Protein AF-A0A844MEK4-F1 (afdb_monomer_lite)

pLDDT: mean 80.92, std 16.39, range [37.62, 93.0]

Secondary structure (DSSP, 8-state):
----HHHHHHHHHHHHHH-SSHHHHHHHHHHHHS--STTTS-SS-HHHHHHHHHHHHHHHT-HHHHHHHHHHHTTT-HHHHHHHHHH-TT--S----------------

Sequence (109 aa):
MNLSGQQWKQLQEALIDAFTNNSSLEQMLLFGLDKNLDAIAEGGSLENIVFSLIKAAVTQGWLVDLIDAARKENFGNEKLEAIAEKLLPNNSPETYKVSSPKIPRLFRT

Radius of gyration: 18.16 Å; chains: 1; bounding box: 28×67×32 Å

Foldseek 3Di:
DDDDPVLLVLQLVLLCVLDVDPVLLQCLCCVQPVDGLCVQDVDDDSSRSSSSVCVCCVVVVNNLSSLVSSCVSRPPSPSSVVSNCVVCVPPDVPPPPPPPPPPPPDDDD

Structure (mmCIF, N/CA/C/O backbone):
data_AF-A0A844MEK4-F1
#
_entry.id   AF-A0A844MEK4-F1
#
loop_
_atom_site.group_PDB
_atom_site.id
_atom_site.type_symbol
_atom_site.label_atom_id
_atom_site.label_alt_id
_atom_site.label_comp_id
_atom_site.label_asym_id
_atom_site.label_entity_id
_atom_site.label_seq_id
_atom_site.pdbx_PDB_ins_code
_atom_site.Cartn_x
_atom_site.Cartn_y
_atom_site.Cartn_z
_atom_site.occupancy
_atom_site.B_iso_or_equiv
_atom_site.auth_seq_id
_atom_site.auth_comp_id
_atom_site.auth_asym_id
_atom_site.auth_atom_id
_atom_site.pdbx_PDB_model_num
ATOM 1 N N . MET A 1 1 ? -12.143 0.366 6.504 1.00 68.44 1 MET A N 1
ATOM 2 C CA . MET A 1 1 ? -11.137 0.611 7.566 1.00 68.44 1 MET A CA 1
ATOM 3 C C . MET A 1 1 ? -10.791 2.084 7.567 1.00 68.44 1 MET A C 1
ATOM 5 O O . MET A 1 1 ? -10.759 2.658 6.489 1.00 68.44 1 MET A O 1
ATOM 9 N N . ASN A 1 2 ? -10.549 2.688 8.731 1.00 77.56 2 ASN A N 1
ATOM 10 C CA . ASN A 1 2 ? -10.076 4.069 8.804 1.00 77.56 2 ASN A CA 1
ATOM 11 C C . ASN A 1 2 ? -8.665 4.080 9.397 1.00 77.56 2 ASN A C 1
ATOM 13 O O . ASN A 1 2 ? -8.428 3.433 10.415 1.00 77.56 2 ASN A O 1
ATOM 17 N N . LEU A 1 3 ? -7.738 4.765 8.733 1.00 84.81 3 LEU A N 1
ATOM 18 C CA . LEU A 1 3 ? -6.334 4.838 9.128 1.00 84.81 3 LEU A CA 1
ATOM 19 C C . LEU A 1 3 ? -6.085 6.145 9.884 1.00 84.81 3 LEU A C 1
ATOM 21 O O . LEU A 1 3 ? -6.454 7.221 9.414 1.00 84.81 3 LEU A O 1
ATOM 25 N N . SER A 1 4 ? -5.408 6.067 11.026 1.00 89.62 4 SER A N 1
ATOM 26 C CA . SER A 1 4 ? -4.854 7.245 11.701 1.00 89.62 4 SER A CA 1
ATOM 27 C C . SER A 1 4 ? -3.762 7.888 10.842 1.00 89.62 4 SER A C 1
ATOM 29 O O . SER A 1 4 ? -3.074 7.189 10.101 1.00 89.62 4 SER A O 1
ATOM 31 N N . GLY A 1 5 ? -3.516 9.193 10.997 1.00 89.56 5 GLY A N 1
ATOM 32 C CA . GLY A 1 5 ? -2.461 9.892 10.242 1.00 89.56 5 GLY A CA 1
ATOM 33 C C . GLY A 1 5 ? -1.070 9.250 10.379 1.00 89.56 5 GLY A C 1
ATOM 34 O O . GLY A 1 5 ? -0.317 9.181 9.412 1.00 89.56 5 GLY A O 1
ATOM 35 N N . GLN A 1 6 ? -0.755 8.690 11.552 1.00 90.06 6 GLN A N 1
ATOM 36 C CA . GLN A 1 6 ? 0.486 7.937 11.769 1.00 90.06 6 GLN A CA 1
ATOM 37 C C . GLN A 1 6 ? 0.519 6.598 11.018 1.00 90.06 6 GLN A C 1
ATOM 39 O O . GLN A 1 6 ? 1.551 6.250 10.454 1.00 90.06 6 GLN A O 1
ATOM 44 N N . GLN A 1 7 ? -0.597 5.862 10.983 1.00 90.06 7 GLN A N 1
ATOM 45 C CA . GLN A 1 7 ? -0.700 4.593 10.249 1.00 90.06 7 GLN A CA 1
ATOM 46 C C . GLN A 1 7 ? -0.603 4.823 8.741 1.00 90.06 7 GLN A C 1
ATOM 48 O O . GLN A 1 7 ? 0.050 4.061 8.040 1.00 90.06 7 GLN A O 1
ATOM 53 N N . TRP A 1 8 ? -1.207 5.912 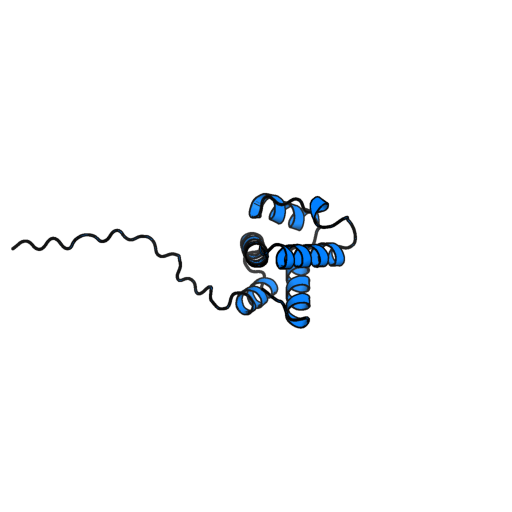8.267 1.00 92.31 8 TRP A N 1
ATOM 54 C CA . TRP A 1 8 ? -1.089 6.387 6.895 1.00 92.31 8 TRP A CA 1
ATOM 55 C C . TRP A 1 8 ? 0.363 6.601 6.486 1.00 92.31 8 TRP A C 1
ATOM 57 O O . TRP A 1 8 ? 0.816 6.033 5.497 1.00 92.31 8 TRP A O 1
ATOM 67 N N . LYS A 1 9 ? 1.099 7.380 7.285 1.00 92.19 9 LYS A N 1
ATOM 68 C CA . LYS A 1 9 ? 2.507 7.666 7.022 1.00 92.19 9 LYS A CA 1
ATOM 69 C C . LYS A 1 9 ? 3.353 6.389 7.034 1.00 92.19 9 LYS A C 1
ATOM 71 O O . LYS A 1 9 ? 4.111 6.157 6.104 1.00 92.19 9 LYS A O 1
ATOM 76 N N . GLN A 1 10 ? 3.164 5.526 8.034 1.00 91.94 10 GLN A N 1
ATOM 77 C CA . GLN A 1 10 ? 3.895 4.258 8.134 1.00 91.94 10 GLN A CA 1
ATOM 78 C C . GLN A 1 10 ? 3.629 3.329 6.946 1.00 91.94 10 GLN A C 1
ATOM 80 O O . GLN A 1 10 ? 4.560 2.708 6.444 1.00 91.94 10 GLN A O 1
ATOM 85 N N . LEU A 1 11 ? 2.379 3.247 6.481 1.00 92.06 11 LEU A N 1
ATOM 86 C CA . LEU A 1 11 ? 2.028 2.438 5.316 1.00 92.06 11 LEU A CA 1
ATOM 87 C C . LEU A 1 11 ? 2.634 3.011 4.032 1.00 92.06 11 LEU A C 1
ATOM 89 O O . LEU A 1 11 ? 3.160 2.258 3.220 1.00 92.06 11 LEU A O 1
ATOM 93 N N . GLN A 1 12 ? 2.595 4.333 3.866 1.00 93.00 12 GLN A N 1
ATOM 94 C CA . GLN A 1 12 ? 3.222 5.007 2.733 1.00 93.00 12 GLN A CA 1
ATOM 95 C C . GLN A 1 12 ? 4.734 4.749 2.702 1.00 93.00 12 GLN A C 1
ATOM 97 O O . GLN A 1 12 ? 5.255 4.327 1.675 1.00 93.00 12 GLN A O 1
ATOM 102 N N . GLU A 1 13 ? 5.426 4.942 3.827 1.00 92.56 13 GLU A N 1
ATOM 103 C CA . GLU A 1 13 ? 6.866 4.688 3.938 1.00 92.56 13 GLU A CA 1
ATOM 104 C C . GLU A 1 13 ? 7.207 3.218 3.664 1.00 92.56 13 GLU A C 1
ATOM 106 O O . GLU A 1 13 ? 8.164 2.941 2.947 1.00 92.56 13 GLU A O 1
ATOM 111 N N . ALA A 1 14 ? 6.413 2.275 4.179 1.00 92.62 14 ALA A N 1
ATOM 112 C CA . ALA A 1 14 ? 6.615 0.850 3.931 1.00 92.62 14 ALA A CA 1
ATOM 113 C C . ALA A 1 14 ? 6.418 0.469 2.455 1.00 92.62 14 ALA A C 1
ATOM 115 O O . ALA A 1 14 ? 7.186 -0.326 1.923 1.00 92.62 14 ALA A O 1
ATOM 116 N N . LEU A 1 15 ? 5.419 1.044 1.776 1.00 91.62 15 LEU A N 1
ATOM 117 C CA . LEU A 1 15 ? 5.188 0.793 0.351 1.00 91.62 15 LEU A CA 1
ATOM 118 C C . LEU A 1 15 ? 6.277 1.413 -0.530 1.00 91.62 15 LEU A C 1
ATOM 120 O O . LEU A 1 15 ? 6.695 0.779 -1.489 1.00 91.62 15 LEU A O 1
ATOM 124 N N . ILE A 1 16 ? 6.768 2.610 -0.205 1.00 91.62 16 ILE A N 1
ATOM 125 C CA . ILE A 1 16 ? 7.891 3.232 -0.930 1.00 91.62 16 ILE A CA 1
ATOM 126 C C . ILE A 1 16 ? 9.174 2.409 -0.758 1.00 91.62 16 ILE A C 1
ATOM 128 O O . ILE A 1 16 ? 9.936 2.235 -1.706 1.00 91.62 16 ILE A O 1
ATOM 132 N N . ASP A 1 17 ? 9.411 1.899 0.451 1.00 90.88 17 ASP A N 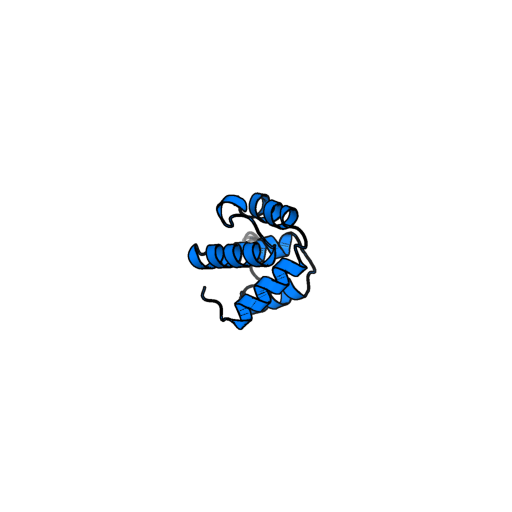1
ATOM 133 C CA . ASP A 1 17 ? 10.572 1.068 0.766 1.00 90.88 17 ASP A CA 1
ATOM 134 C C . ASP A 1 17 ? 10.519 -0.290 0.048 1.00 90.88 17 ASP A C 1
ATOM 136 O O . ASP A 1 17 ? 11.516 -0.723 -0.523 1.00 90.88 17 ASP A O 1
ATOM 140 N N . ALA A 1 18 ? 9.340 -0.918 0.008 1.00 90.81 18 ALA A N 1
ATOM 141 C CA . ALA A 1 18 ? 9.111 -2.175 -0.701 1.00 90.81 18 ALA A CA 1
ATOM 142 C C . ALA A 1 18 ? 9.119 -2.012 -2.233 1.00 90.81 18 ALA A C 1
ATOM 144 O O . ALA A 1 18 ? 9.568 -2.899 -2.952 1.00 90.81 18 ALA A O 1
ATOM 145 N N . PHE A 1 19 ? 8.646 -0.878 -2.751 1.00 89.62 19 PHE A N 1
ATOM 146 C CA . PHE A 1 19 ? 8.531 -0.616 -4.183 1.00 89.62 19 PHE A CA 1
ATOM 147 C C . PHE A 1 19 ? 9.278 0.661 -4.560 1.00 89.62 19 PHE A C 1
ATOM 149 O O . PHE A 1 19 ? 8.687 1.725 -4.715 1.00 89.62 19 PHE A O 1
ATOM 156 N N . THR A 1 20 ? 10.589 0.548 -4.777 1.00 85.81 20 THR A N 1
ATOM 157 C CA . THR A 1 20 ? 11.448 1.697 -5.122 1.00 85.81 20 THR A CA 1
ATOM 158 C C . THR A 1 20 ? 11.134 2.306 -6.498 1.00 85.81 20 THR A C 1
ATOM 160 O O . THR A 1 20 ? 11.566 3.418 -6.793 1.00 85.81 20 THR A O 1
ATOM 163 N N . ASN A 1 21 ? 10.386 1.598 -7.353 1.00 85.00 21 ASN A N 1
ATOM 164 C CA . ASN A 1 21 ? 10.037 2.033 -8.705 1.00 85.00 21 ASN A CA 1
ATOM 165 C C . ASN A 1 21 ? 8.533 1.898 -8.970 1.00 85.00 21 ASN A C 1
ATOM 167 O O . ASN A 1 21 ? 7.912 0.909 -8.575 1.00 85.00 21 ASN A O 1
ATOM 171 N N . ASN A 1 22 ? 7.979 2.841 -9.742 1.00 85.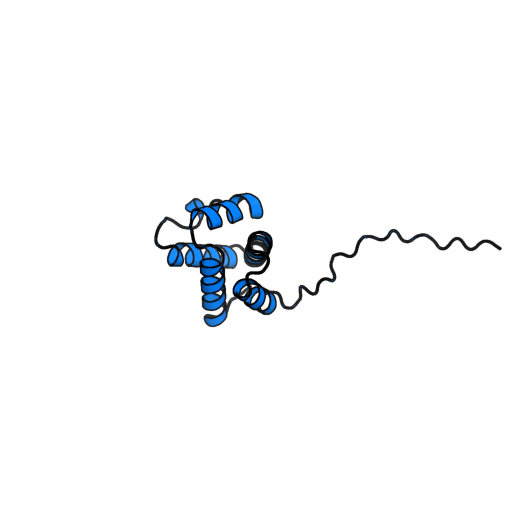62 22 ASN A N 1
ATOM 172 C CA . ASN A 1 22 ? 6.566 2.840 -10.143 1.00 85.62 22 ASN A CA 1
ATOM 173 C C . ASN A 1 22 ? 6.163 1.545 -10.868 1.00 85.62 22 ASN A C 1
ATOM 175 O O . ASN A 1 22 ? 5.092 1.011 -10.605 1.00 85.62 22 ASN A O 1
ATOM 179 N N . SER A 1 23 ? 7.032 1.008 -11.731 1.00 87.88 23 SER A N 1
ATOM 180 C CA . SER A 1 23 ? 6.744 -0.217 -12.489 1.00 87.88 23 SER A CA 1
ATOM 181 C C . SER A 1 23 ? 6.532 -1.435 -11.588 1.00 87.88 23 SER A C 1
ATOM 183 O O . SER A 1 23 ? 5.644 -2.236 -11.847 1.00 87.88 23 SER A O 1
ATOM 185 N N . SER A 1 24 ? 7.298 -1.569 -10.501 1.00 89.06 24 SER A N 1
ATOM 186 C CA . SER A 1 24 ? 7.133 -2.690 -9.566 1.00 89.06 24 SER A CA 1
ATOM 187 C C . SER A 1 24 ? 5.809 -2.596 -8.803 1.00 89.06 24 SER A C 1
ATOM 189 O O . SER A 1 24 ? 5.149 -3.607 -8.581 1.00 89.06 24 SER A O 1
ATOM 191 N N . LEU A 1 25 ? 5.394 -1.377 -8.444 1.00 90.25 25 LEU A N 1
ATOM 192 C CA . LEU A 1 25 ? 4.098 -1.126 -7.813 1.00 90.25 25 LEU A CA 1
ATOM 193 C C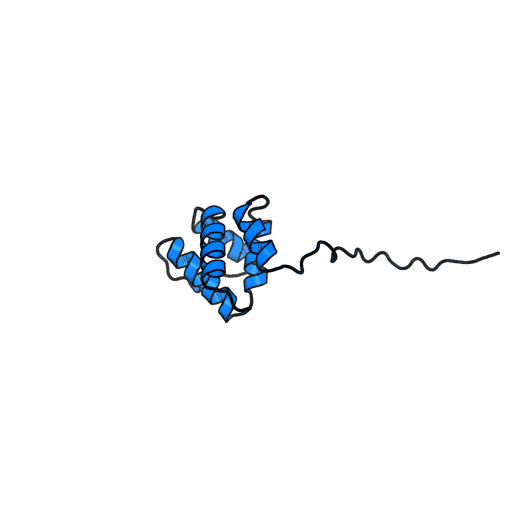 . LEU A 1 25 ? 2.938 -1.424 -8.777 1.00 90.25 25 LEU A C 1
ATOM 195 O O . LEU A 1 25 ? 1.951 -2.043 -8.385 1.00 90.25 25 LEU A O 1
ATOM 199 N N . GLU A 1 26 ? 3.068 -1.008 -10.038 1.00 91.06 26 GLU A N 1
ATOM 200 C CA . GLU A 1 26 ? 2.094 -1.280 -11.097 1.00 91.06 26 GLU A CA 1
ATOM 201 C C . GLU A 1 26 ? 1.932 -2.780 -11.356 1.00 91.06 26 GLU A C 1
ATOM 203 O O . GLU A 1 26 ? 0.805 -3.267 -11.409 1.00 91.06 26 GLU A O 1
ATOM 208 N N . GLN A 1 27 ? 3.037 -3.521 -11.465 1.00 90.38 27 GLN A N 1
ATOM 209 C CA . GLN A 1 27 ? 3.000 -4.970 -11.654 1.00 90.38 27 GLN A CA 1
ATOM 210 C C . GLN A 1 27 ? 2.285 -5.670 -10.494 1.00 90.38 27 GLN A C 1
ATOM 212 O O . GLN A 1 27 ? 1.412 -6.498 -10.743 1.00 90.38 27 GLN A O 1
ATOM 217 N N . MET A 1 28 ? 2.579 -5.293 -9.246 1.00 92.62 28 MET A N 1
ATOM 218 C CA . MET A 1 28 ? 1.898 -5.862 -8.080 1.00 92.62 28 MET A CA 1
ATOM 219 C C . MET A 1 28 ? 0.394 -5.562 -8.088 1.00 92.62 28 MET A C 1
ATOM 221 O O . MET A 1 28 ? -0.416 -6.437 -7.784 1.00 92.62 28 MET A O 1
ATOM 225 N N . LEU A 1 29 ? -0.011 -4.353 -8.482 1.00 91.94 29 LEU A N 1
ATOM 226 C CA . LEU A 1 29 ? -1.427 -3.996 -8.602 1.00 91.94 29 LEU A CA 1
ATOM 227 C C . LEU A 1 29 ? -2.132 -4.770 -9.712 1.00 91.94 29 LEU A C 1
ATOM 229 O O . LEU A 1 29 ? -3.244 -5.259 -9.508 1.00 91.94 29 LEU A O 1
ATOM 233 N N . LEU A 1 30 ? -1.488 -4.898 -10.868 1.00 91.62 3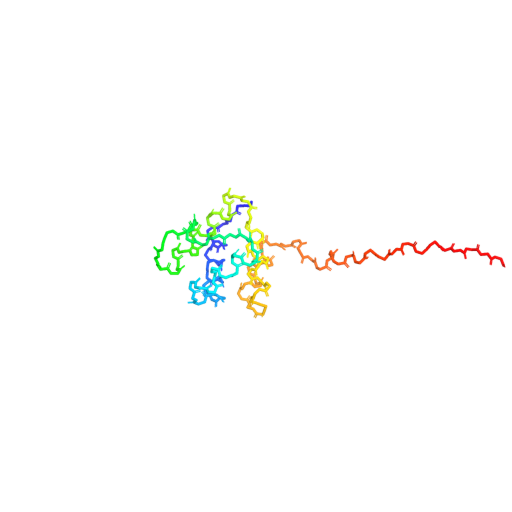0 LEU A N 1
ATOM 234 C CA . LEU A 1 30 ? -2.070 -5.568 -12.019 1.00 91.62 30 LEU A CA 1
ATOM 235 C C . LEU A 1 30 ? -2.163 -7.078 -11.785 1.00 91.62 30 LEU A C 1
ATOM 237 O O . LEU A 1 30 ? -3.224 -7.660 -11.974 1.00 91.62 30 LEU A O 1
ATOM 241 N N . PHE A 1 31 ? -1.084 -7.715 -11.329 1.00 90.25 31 PHE A N 1
ATOM 242 C CA . PHE A 1 31 ? -1.045 -9.165 -11.126 1.00 90.25 31 PHE A CA 1
ATOM 243 C C . PHE A 1 31 ? -1.692 -9.606 -9.814 1.00 90.25 31 PHE A C 1
ATOM 245 O O . PHE A 1 31 ? -2.289 -10.679 -9.755 1.00 90.25 31 PHE A O 1
ATOM 252 N N . GLY A 1 32 ? -1.571 -8.801 -8.758 1.00 87.25 32 GLY A N 1
ATOM 253 C CA . GLY A 1 32 ? -2.088 -9.128 -7.433 1.00 87.25 32 GLY A CA 1
ATOM 254 C C . GLY A 1 32 ? -3.554 -8.755 -7.237 1.00 87.25 32 GLY A C 1
ATOM 255 O O . GLY A 1 32 ? -4.260 -9.461 -6.521 1.00 87.25 32 GLY A O 1
ATOM 256 N N . LEU A 1 33 ? -4.017 -7.663 -7.858 1.00 89.69 33 LEU A N 1
ATOM 257 C CA . LEU A 1 33 ? -5.341 -7.081 -7.598 1.00 89.69 33 LEU A CA 1
ATOM 258 C C . LEU A 1 33 ? -6.190 -6.834 -8.849 1.00 89.69 33 LEU A C 1
ATOM 260 O O . LEU A 1 33 ? -7.323 -6.369 -8.702 1.00 89.69 33 LEU A O 1
ATOM 264 N N . ASP A 1 34 ? -5.669 -7.120 -10.046 1.00 91.69 34 ASP A N 1
ATOM 265 C CA . ASP A 1 34 ? -6.307 -6.786 -11.327 1.00 91.69 34 ASP A CA 1
ATOM 266 C C . ASP A 1 34 ? -6.651 -5.284 -11.415 1.00 91.69 34 ASP A C 1
ATOM 268 O O . ASP A 1 34 ? -7.732 -4.868 -11.834 1.00 91.69 34 ASP A O 1
ATOM 272 N N . LYS A 1 35 ? -5.737 -4.431 -10.927 1.00 90.12 35 LYS A N 1
ATOM 273 C CA . LYS A 1 35 ? -5.896 -2.970 -10.903 1.00 90.12 35 LYS A CA 1
ATOM 274 C C . LYS A 1 35 ? -4.810 -2.284 -11.707 1.00 90.12 35 LYS A C 1
ATOM 276 O O . LYS A 1 35 ? -3.638 -2.626 -11.624 1.00 90.12 35 LYS A O 1
ATOM 281 N N . ASN A 1 36 ? -5.213 -1.259 -12.446 1.00 89.38 36 ASN A N 1
ATOM 282 C CA . ASN A 1 36 ? -4.297 -0.428 -13.209 1.00 89.38 36 ASN A CA 1
ATOM 283 C C . ASN A 1 36 ? -3.873 0.791 -12.369 1.00 89.38 36 ASN A C 1
ATOM 285 O O . ASN A 1 36 ? -4.732 1.503 -11.842 1.00 89.38 36 ASN A O 1
ATOM 289 N N . LEU A 1 37 ? -2.561 1.013 -12.233 1.00 88.50 37 LEU A N 1
ATOM 290 C CA . LEU A 1 37 ? -2.013 2.114 -11.443 1.00 88.50 37 LEU A CA 1
ATOM 291 C C . LEU A 1 37 ? -2.330 3.482 -12.065 1.00 88.50 37 LEU A C 1
ATOM 293 O O . LEU A 1 37 ? -2.781 4.362 -11.333 1.00 88.50 37 LEU A O 1
ATOM 297 N N . ASP A 1 38 ? -2.187 3.643 -13.385 1.00 87.06 38 ASP A N 1
ATOM 298 C CA . ASP A 1 38 ? -2.536 4.880 -14.106 1.00 87.06 38 ASP A CA 1
ATOM 299 C C . ASP A 1 38 ? -4.015 5.256 -13.953 1.00 87.06 38 ASP A C 1
ATOM 301 O O . ASP A 1 38 ? -4.364 6.433 -13.919 1.00 87.06 38 ASP A O 1
ATOM 305 N N . ALA A 1 39 ? -4.904 4.268 -13.815 1.00 86.44 39 ALA A N 1
ATOM 306 C CA . ALA A 1 39 ? -6.326 4.523 -13.579 1.00 86.44 39 ALA A CA 1
ATOM 307 C C . ALA A 1 39 ? -6.622 5.064 -12.165 1.00 86.44 39 ALA A C 1
ATOM 309 O O . ALA A 1 39 ? -7.713 5.581 -11.917 1.00 86.44 39 ALA A O 1
ATOM 310 N N . ILE A 1 40 ? -5.685 4.910 -11.224 1.00 85.88 40 ILE A N 1
ATOM 311 C CA . ILE A 1 40 ? -5.848 5.283 -9.811 1.00 85.88 40 ILE A CA 1
ATOM 312 C C . ILE A 1 40 ? -5.040 6.537 -9.468 1.00 85.88 40 ILE A C 1
ATOM 314 O O . ILE A 1 40 ? -5.509 7.387 -8.708 1.00 85.88 40 ILE A O 1
ATOM 318 N N . ALA A 1 41 ? -3.823 6.639 -9.991 1.00 86.19 41 ALA A N 1
ATOM 319 C CA . ALA A 1 41 ? -2.905 7.728 -9.735 1.00 86.19 41 ALA A CA 1
ATOM 320 C C . ALA A 1 41 ? -2.395 8.279 -11.067 1.00 86.19 41 ALA A C 1
ATOM 322 O O . ALA A 1 41 ? -1.571 7.658 -11.733 1.00 86.19 41 ALA A O 1
ATOM 323 N N . GLU A 1 42 ? -2.859 9.475 -11.425 1.00 76.50 42 GLU A N 1
ATOM 324 C CA . GLU A 1 42 ? -2.264 10.234 -12.522 1.00 76.50 42 GLU A CA 1
ATOM 325 C C . GLU A 1 42 ? -0.820 10.589 -12.130 1.00 76.50 42 GLU A C 1
ATOM 327 O O . GLU A 1 42 ? -0.575 11.055 -11.014 1.00 76.50 42 GLU A O 1
ATOM 332 N N . GLY A 1 43 ? 0.130 10.279 -13.019 1.00 70.81 43 GLY A N 1
ATOM 333 C CA . GLY A 1 43 ? 1.564 10.203 -12.731 1.00 70.81 43 GLY A CA 1
ATOM 334 C C . GLY A 1 43 ? 2.185 11.371 -11.947 1.00 70.81 43 GLY A C 1
ATOM 335 O O . GLY A 1 43 ? 1.680 12.488 -11.880 1.00 70.81 43 GLY A O 1
ATOM 336 N N . GLY A 1 44 ? 3.349 11.109 -11.353 1.00 81.75 44 GLY A N 1
ATOM 337 C CA . GLY A 1 44 ? 4.082 12.071 -10.532 1.00 81.75 44 GLY A CA 1
ATOM 338 C C . GLY A 1 44 ? 5.194 11.397 -9.734 1.00 81.75 44 GLY A C 1
ATOM 339 O O . GLY A 1 44 ? 5.706 10.348 -10.125 1.00 81.75 44 GLY A O 1
ATOM 340 N N . SER A 1 45 ? 5.560 11.989 -8.597 1.00 87.88 45 SER A N 1
ATOM 341 C CA . SER A 1 45 ? 6.486 11.362 -7.649 1.00 87.88 45 SER A CA 1
ATOM 342 C C . SER A 1 45 ? 5.887 10.076 -7.073 1.00 87.88 45 SER A C 1
ATOM 344 O O . SER A 1 45 ? 4.693 10.037 -6.772 1.00 87.88 45 SER A O 1
ATOM 346 N N . LEU A 1 46 ? 6.726 9.062 -6.837 1.00 87.44 46 LEU A N 1
ATOM 347 C CA . LEU A 1 46 ? 6.337 7.798 -6.192 1.00 87.44 46 LEU A CA 1
ATOM 348 C C . LEU A 1 46 ? 5.547 8.038 -4.893 1.00 87.44 46 LEU A C 1
ATOM 350 O O . LEU A 1 46 ? 4.537 7.387 -4.649 1.00 87.44 46 LEU A O 1
ATOM 354 N N . GLU A 1 47 ? 5.943 9.040 -4.104 1.00 89.44 47 GLU A N 1
ATOM 355 C CA . GLU A 1 47 ? 5.238 9.441 -2.881 1.00 89.44 47 GLU A CA 1
ATOM 356 C C . GLU A 1 47 ? 3.768 9.813 -3.124 1.00 89.44 47 GLU A C 1
ATOM 358 O O . GLU A 1 47 ? 2.893 9.361 -2.381 1.00 89.44 47 GLU A O 1
ATOM 363 N N . ASN A 1 48 ? 3.488 10.598 -4.170 1.00 89.75 48 ASN A N 1
ATOM 364 C CA . ASN A 1 48 ? 2.131 11.016 -4.529 1.00 89.75 48 ASN A CA 1
ATOM 365 C C . ASN A 1 48 ? 1.315 9.844 -5.073 1.00 89.75 48 ASN A C 1
ATOM 367 O O . ASN A 1 48 ? 0.136 9.714 -4.750 1.00 89.75 48 ASN A O 1
ATOM 371 N N . ILE A 1 49 ? 1.948 8.985 -5.873 1.00 91.56 49 ILE A N 1
ATOM 372 C CA . ILE A 1 49 ? 1.323 7.788 -6.437 1.00 91.56 49 ILE A CA 1
ATOM 373 C C . ILE A 1 49 ? 0.885 6.849 -5.310 1.00 91.56 49 ILE A C 1
ATOM 375 O O . ILE A 1 49 ? -0.285 6.478 -5.235 1.00 91.56 49 ILE A O 1
ATOM 379 N N . VAL A 1 50 ? 1.792 6.532 -4.382 1.00 92.38 50 VAL A N 1
ATOM 380 C CA . VAL A 1 50 ? 1.502 5.683 -3.217 1.00 92.38 50 VAL A CA 1
ATOM 381 C C . VAL A 1 50 ? 0.426 6.318 -2.335 1.00 92.38 50 VAL A C 1
ATOM 383 O O . VAL A 1 50 ? -0.484 5.625 -1.881 1.00 92.38 50 VAL A O 1
ATOM 386 N N . PHE A 1 51 ? 0.468 7.636 -2.123 1.00 91.94 51 PHE A N 1
ATOM 387 C CA . PHE A 1 51 ? -0.564 8.330 -1.355 1.00 91.94 51 PHE A CA 1
ATOM 388 C C . PHE A 1 51 ? -1.956 8.192 -1.995 1.00 91.94 51 PHE A C 1
ATOM 390 O O . PHE A 1 51 ? -2.917 7.798 -1.328 1.00 91.94 51 PHE A O 1
ATOM 397 N N . SER A 1 52 ? -2.072 8.477 -3.293 1.00 92.38 52 SER A N 1
ATOM 398 C CA . SER A 1 52 ? -3.324 8.337 -4.046 1.00 92.38 52 SER A CA 1
ATOM 399 C C . SER A 1 52 ? -3.817 6.890 -4.066 1.00 92.38 52 SER A C 1
ATOM 401 O O . SER A 1 52 ? -5.013 6.645 -3.896 1.00 92.38 52 SER A O 1
ATOM 403 N N . LEU A 1 53 ? -2.897 5.930 -4.171 1.00 93.00 53 LEU A N 1
ATOM 404 C CA . LEU A 1 53 ? -3.197 4.506 -4.128 1.00 93.00 53 LEU A CA 1
ATOM 405 C C . LEU A 1 53 ? -3.811 4.085 -2.790 1.00 93.00 53 LEU A C 1
ATOM 407 O O . LEU A 1 53 ? -4.890 3.492 -2.773 1.00 93.00 53 LEU A O 1
ATOM 411 N N . ILE A 1 54 ? -3.173 4.427 -1.664 1.00 92.38 54 ILE A N 1
ATOM 412 C CA . ILE A 1 54 ? -3.707 4.121 -0.328 1.00 92.38 54 ILE A CA 1
ATOM 413 C C . ILE A 1 54 ? -5.077 4.792 -0.153 1.00 92.38 54 ILE A C 1
ATOM 415 O O . ILE A 1 54 ? -6.005 4.186 0.385 1.00 92.38 54 ILE A O 1
ATOM 419 N N . LYS A 1 55 ? -5.251 6.022 -0.656 1.00 92.56 55 LYS A N 1
ATOM 420 C CA . LYS A 1 55 ? -6.522 6.756 -0.563 1.00 92.56 55 LYS A CA 1
ATOM 421 C C . LYS A 1 55 ? -7.632 6.026 -1.307 1.00 92.56 55 LYS A C 1
ATOM 423 O O . LYS A 1 55 ? -8.733 5.874 -0.768 1.00 92.56 55 LYS A O 1
ATOM 428 N N . ALA A 1 56 ? -7.347 5.569 -2.522 1.00 92.81 56 ALA A N 1
ATOM 429 C CA . ALA A 1 56 ? -8.270 4.777 -3.317 1.00 92.81 56 ALA A CA 1
ATOM 430 C C . ALA A 1 56 ? -8.600 3.452 -2.619 1.00 92.81 56 ALA A C 1
ATOM 432 O O . ALA A 1 56 ? -9.776 3.117 -2.499 1.00 92.81 56 ALA A O 1
ATOM 433 N N . ALA A 1 57 ? -7.598 2.766 -2.062 1.00 92.75 57 ALA A N 1
ATOM 434 C CA . ALA A 1 57 ? -7.770 1.509 -1.338 1.00 92.75 57 ALA A CA 1
ATOM 435 C C . ALA A 1 57 ? -8.678 1.647 -0.112 1.00 92.75 57 ALA A C 1
ATOM 437 O O . ALA A 1 57 ? -9.571 0.829 0.112 1.00 92.75 57 ALA A O 1
ATOM 438 N N . VAL A 1 58 ? -8.492 2.718 0.664 1.00 91.56 58 VAL A N 1
ATOM 439 C CA . VAL A 1 58 ? -9.339 3.048 1.817 1.00 91.56 58 VAL A CA 1
ATOM 440 C C . VAL A 1 58 ? -10.766 3.370 1.370 1.00 91.56 58 VAL A C 1
ATOM 442 O O . VAL A 1 58 ? -11.717 2.859 1.958 1.00 91.56 58 VAL A O 1
ATOM 445 N N . THR A 1 59 ? -10.915 4.196 0.331 1.00 90.69 59 THR A N 1
ATOM 446 C CA . THR A 1 59 ? -12.221 4.690 -0.142 1.00 90.69 59 THR A CA 1
ATOM 447 C C . THR A 1 59 ? -13.056 3.580 -0.779 1.00 90.69 59 THR A C 1
ATOM 449 O O . THR A 1 59 ? -14.266 3.525 -0.587 1.00 90.69 59 THR A O 1
ATOM 452 N N . GLN A 1 60 ? -12.411 2.686 -1.523 1.00 90.88 60 GLN A N 1
ATOM 453 C CA . GLN A 1 60 ? -13.059 1.589 -2.242 1.00 90.88 60 GLN A CA 1
ATOM 454 C C . GLN A 1 60 ? -13.081 0.277 -1.440 1.00 90.88 60 GLN A C 1
ATOM 456 O O . GLN A 1 60 ? -13.682 -0.697 -1.882 1.00 90.88 60 GLN A O 1
ATOM 461 N N . GLY A 1 61 ? -12.441 0.233 -0.268 1.00 90.56 61 GLY A N 1
ATOM 462 C CA . GLY A 1 61 ? -12.532 -0.892 0.662 1.00 90.56 61 GLY A CA 1
ATOM 463 C C . GLY A 1 61 ? -11.581 -2.067 0.409 1.00 90.56 61 GLY A C 1
ATOM 464 O O . GLY A 1 61 ? -11.730 -3.077 1.086 1.00 90.56 61 GLY A O 1
ATOM 465 N N . TRP A 1 62 ? -10.594 -1.941 -0.482 1.00 92.56 62 TRP A N 1
ATOM 466 C CA . TRP A 1 62 ? -9.601 -2.990 -0.792 1.00 92.56 62 TRP A CA 1
ATOM 467 C C . TRP A 1 62 ? -8.224 -2.745 -0.149 1.00 92.56 62 TRP A C 1
ATOM 469 O O . TRP A 1 62 ? -7.200 -3.254 -0.595 1.00 92.56 62 TRP A O 1
ATOM 479 N N . LEU A 1 63 ? -8.172 -1.952 0.927 1.00 91.25 63 LEU A N 1
ATOM 480 C CA . LEU A 1 63 ? -6.932 -1.700 1.674 1.00 91.25 63 LEU A CA 1
ATOM 481 C C . LEU A 1 63 ? -6.270 -2.988 2.188 1.00 91.25 63 LEU A C 1
ATOM 483 O O . LEU A 1 63 ? -5.047 -3.085 2.192 1.00 91.25 63 LEU A O 1
ATOM 487 N N . VAL A 1 64 ? -7.067 -3.958 2.637 1.00 90.31 64 VAL A N 1
ATOM 488 C CA . VAL A 1 64 ? -6.548 -5.239 3.137 1.00 90.31 64 VAL A CA 1
ATOM 489 C C . VAL A 1 64 ? -5.879 -6.013 2.006 1.00 90.31 64 VAL A C 1
ATOM 491 O O . VAL A 1 64 ? -4.761 -6.486 2.182 1.00 90.31 64 VAL A O 1
ATOM 494 N N . ASP A 1 65 ? -6.518 -6.064 0.837 1.00 91.06 65 ASP A N 1
ATOM 495 C CA . ASP A 1 65 ? -5.980 -6.721 -0.352 1.00 91.06 65 ASP A CA 1
ATOM 496 C C . ASP A 1 65 ? -4.684 -6.052 -0.830 1.00 91.06 65 ASP A C 1
ATOM 498 O O . ASP A 1 65 ? -3.737 -6.744 -1.191 1.00 91.06 65 ASP A O 1
ATOM 502 N N . LEU A 1 66 ? -4.590 -4.716 -0.752 1.00 91.50 66 LEU A N 1
ATOM 503 C CA . LEU A 1 66 ? -3.350 -3.981 -1.036 1.00 91.50 66 LEU A CA 1
ATOM 504 C C . LEU A 1 66 ? -2.200 -4.410 -0.123 1.00 91.50 66 LEU A C 1
ATOM 506 O O . LEU A 1 66 ? -1.092 -4.647 -0.600 1.00 91.50 66 LEU A O 1
ATOM 510 N N . ILE A 1 67 ? -2.452 -4.508 1.182 1.00 90.25 67 ILE A N 1
ATOM 511 C CA . ILE A 1 67 ? -1.432 -4.922 2.152 1.00 90.25 67 ILE A CA 1
ATOM 512 C C . ILE A 1 67 ? -1.028 -6.381 1.902 1.00 90.25 67 ILE A C 1
ATOM 514 O O . ILE A 1 67 ? 0.158 -6.699 1.928 1.00 90.25 67 ILE A O 1
ATOM 518 N N . ASP A 1 68 ? -1.989 -7.265 1.637 1.00 89.88 68 ASP A N 1
ATOM 519 C CA . ASP A 1 68 ? -1.728 -8.684 1.392 1.00 89.88 68 ASP A CA 1
ATOM 520 C C . ASP A 1 68 ? -0.936 -8.917 0.093 1.00 89.88 68 ASP A C 1
ATOM 522 O O . ASP A 1 68 ? 0.070 -9.630 0.100 1.00 89.88 68 ASP A O 1
ATOM 526 N N . ALA A 1 69 ? -1.321 -8.252 -1.000 1.00 90.75 69 ALA A N 1
ATOM 527 C CA . ALA A 1 69 ? -0.600 -8.298 -2.270 1.00 90.75 69 ALA A CA 1
ATOM 528 C C . ALA A 1 69 ? 0.826 -7.744 -2.129 1.00 90.75 69 ALA A C 1
ATOM 530 O O . ALA A 1 69 ? 1.786 -8.385 -2.560 1.00 90.75 69 ALA A O 1
ATOM 531 N N . ALA A 1 70 ? 0.989 -6.612 -1.436 1.00 90.94 70 ALA A N 1
ATOM 532 C CA . ALA A 1 70 ? 2.303 -6.034 -1.177 1.00 90.94 70 ALA A CA 1
ATOM 533 C C . ALA A 1 70 ? 3.215 -6.988 -0.385 1.00 90.94 70 ALA A C 1
ATOM 535 O O . ALA A 1 70 ? 4.400 -7.100 -0.699 1.00 90.94 70 ALA A O 1
ATOM 536 N N . ARG A 1 71 ? 2.676 -7.700 0.619 1.00 89.69 71 ARG A N 1
ATOM 537 C CA . ARG A 1 71 ? 3.433 -8.679 1.423 1.00 89.69 71 ARG A CA 1
ATOM 538 C C . ARG A 1 71 ? 3.852 -9.907 0.630 1.00 89.69 71 ARG A C 1
ATOM 540 O O . ARG A 1 71 ? 4.922 -10.448 0.888 1.00 89.69 71 ARG A O 1
ATOM 547 N N . LYS A 1 72 ? 3.004 -10.369 -0.289 1.00 87.00 72 LYS A N 1
ATOM 548 C CA . LYS A 1 72 ? 3.305 -11.516 -1.155 1.00 87.00 72 LYS A CA 1
ATOM 549 C C . LYS A 1 72 ? 4.443 -11.204 -2.120 1.00 87.00 72 LYS A C 1
ATOM 551 O O . LYS A 1 72 ? 5.318 -12.044 -2.296 1.00 87.00 72 LYS A O 1
ATOM 556 N N . GLU A 1 73 ? 4.436 -10.008 -2.703 1.00 87.12 73 GLU A N 1
ATOM 557 C CA . GLU A 1 73 ? 5.472 -9.568 -3.645 1.00 87.12 73 GLU A CA 1
ATOM 558 C C . GLU A 1 73 ? 6.802 -9.259 -2.932 1.00 87.12 73 GLU A C 1
ATOM 560 O O . GLU A 1 73 ? 7.870 -9.630 -3.409 1.00 87.12 73 GLU A O 1
ATOM 565 N N . ASN A 1 74 ? 6.745 -8.624 -1.755 1.00 85.75 74 ASN A N 1
ATOM 566 C CA . ASN A 1 74 ? 7.920 -8.223 -0.973 1.00 85.75 74 ASN A CA 1
ATOM 567 C C . ASN A 1 74 ? 8.003 -8.982 0.350 1.00 85.75 74 ASN A C 1
ATOM 569 O O . ASN A 1 74 ? 8.026 -8.395 1.439 1.00 85.75 74 ASN A O 1
ATOM 573 N N . PHE A 1 75 ? 8.035 -10.310 0.247 1.00 77.12 75 PHE A N 1
ATOM 574 C CA . PHE A 1 75 ? 8.187 -11.169 1.411 1.00 77.12 75 PHE A CA 1
ATOM 575 C C . PHE A 1 75 ? 9.516 -10.866 2.125 1.00 77.12 75 PHE A C 1
ATOM 577 O O . PHE A 1 75 ? 10.585 -10.955 1.522 1.00 77.12 75 PHE A O 1
ATOM 584 N N . GLY A 1 76 ? 9.444 -10.503 3.410 1.00 76.75 76 GLY A N 1
ATOM 585 C CA . GLY A 1 76 ? 10.604 -10.154 4.237 1.00 76.75 76 GLY A CA 1
ATOM 586 C C . GLY A 1 76 ? 10.914 -8.656 4.355 1.00 76.75 76 GLY A C 1
ATOM 587 O O . GLY A 1 76 ? 11.934 -8.303 4.944 1.00 76.75 76 GLY A O 1
ATOM 588 N N . ASN A 1 77 ? 10.067 -7.757 3.832 1.00 86.94 77 ASN A N 1
ATOM 589 C CA . ASN A 1 77 ? 10.187 -6.331 4.151 1.00 86.94 77 ASN A CA 1
ATOM 590 C C . ASN A 1 77 ? 9.665 -6.049 5.575 1.00 86.94 77 ASN A C 1
ATOM 592 O O . ASN A 1 77 ? 8.456 -5.979 5.805 1.00 86.94 77 ASN A O 1
ATOM 596 N N . GLU A 1 78 ? 10.583 -5.829 6.521 1.00 87.62 78 GLU A N 1
ATOM 597 C CA . GLU A 1 78 ? 10.273 -5.634 7.947 1.00 87.62 78 GLU A CA 1
ATOM 598 C C . GLU A 1 78 ? 9.308 -4.463 8.206 1.00 87.62 78 GLU A C 1
ATOM 600 O O . GLU A 1 78 ? 8.454 -4.535 9.094 1.00 87.62 78 GLU A O 1
ATOM 605 N N . LYS A 1 79 ? 9.400 -3.375 7.426 1.00 87.81 79 LYS A N 1
ATOM 606 C CA . LYS A 1 79 ? 8.511 -2.209 7.582 1.00 87.81 79 LYS A CA 1
ATOM 607 C C . LYS A 1 79 ? 7.086 -2.544 7.158 1.00 87.81 79 LYS A C 1
ATOM 609 O O . LYS A 1 79 ? 6.132 -2.136 7.827 1.00 87.81 79 LYS A O 1
ATOM 614 N N . LEU A 1 80 ? 6.949 -3.280 6.057 1.00 88.12 80 LEU A N 1
ATOM 615 C CA . LEU A 1 80 ? 5.665 -3.719 5.527 1.00 88.12 80 LEU A CA 1
ATOM 616 C C . LEU A 1 80 ? 5.002 -4.748 6.447 1.00 88.12 80 LEU A C 1
ATOM 618 O O . LEU A 1 80 ? 3.799 -4.669 6.688 1.00 88.12 80 LEU A O 1
ATOM 622 N N . GLU A 1 81 ? 5.779 -5.668 7.016 1.00 87.12 81 GLU A N 1
ATOM 623 C CA . GLU A 1 81 ? 5.273 -6.624 8.001 1.00 87.12 81 GLU A CA 1
ATOM 624 C C . GLU A 1 81 ? 4.797 -5.921 9.272 1.00 87.12 81 GLU A C 1
ATOM 626 O O . GLU A 1 81 ? 3.649 -6.108 9.676 1.00 87.12 81 GLU A O 1
ATOM 631 N N . ALA A 1 82 ? 5.602 -5.014 9.829 1.00 88.12 82 ALA A N 1
ATOM 632 C CA . ALA A 1 82 ? 5.249 -4.302 11.053 1.00 88.12 82 ALA A CA 1
ATOM 633 C C . ALA A 1 82 ? 3.961 -3.470 10.916 1.00 88.12 82 ALA A C 1
ATOM 635 O O . ALA A 1 82 ? 3.176 -3.368 11.866 1.00 88.12 82 ALA A O 1
ATOM 636 N N . ILE A 1 83 ? 3.724 -2.837 9.758 1.00 88.06 83 ILE A N 1
ATOM 637 C CA . ILE A 1 83 ? 2.473 -2.101 9.5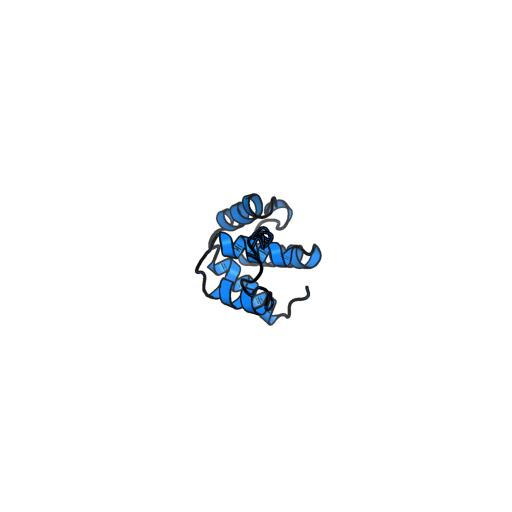30 1.00 88.06 83 ILE A CA 1
ATOM 638 C C . ILE A 1 83 ? 1.306 -3.045 9.237 1.00 88.06 83 ILE A C 1
ATOM 640 O O . ILE A 1 83 ? 0.196 -2.792 9.707 1.00 88.06 83 ILE A O 1
ATOM 644 N N . ALA A 1 84 ? 1.542 -4.157 8.538 1.00 87.81 84 ALA A N 1
ATOM 645 C CA . ALA A 1 84 ? 0.519 -5.162 8.296 1.00 87.81 84 ALA A CA 1
ATOM 646 C C . ALA A 1 84 ? 0.019 -5.791 9.598 1.00 87.81 84 ALA A C 1
ATOM 648 O O . ALA A 1 84 ? -1.187 -5.902 9.777 1.00 87.81 84 ALA A O 1
ATOM 649 N N . GLU A 1 85 ? 0.902 -6.120 10.541 1.00 86.50 85 GLU A N 1
ATOM 650 C CA . GLU A 1 85 ? 0.517 -6.644 11.858 1.00 86.50 85 GLU A CA 1
ATOM 651 C C . GLU A 1 85 ? -0.332 -5.643 12.655 1.00 86.50 85 GLU A C 1
ATOM 653 O O . GLU A 1 85 ? -1.308 -6.015 13.305 1.00 86.50 85 GLU A O 1
ATOM 658 N N . LYS A 1 86 ? -0.012 -4.346 12.564 1.00 85.62 86 LYS A N 1
ATOM 659 C CA . LYS A 1 86 ? -0.785 -3.283 13.226 1.00 85.62 86 LYS A CA 1
ATOM 660 C C . LYS A 1 86 ? -2.154 -3.048 12.591 1.00 85.62 86 LYS A C 1
ATOM 662 O O . LYS A 1 86 ? -3.088 -2.667 13.295 1.00 85.62 86 LYS A O 1
ATOM 667 N N . LEU A 1 87 ? -2.261 -3.190 11.270 1.00 83.44 87 LEU A N 1
ATOM 668 C CA . LEU A 1 87 ? -3.493 -2.937 10.515 1.00 83.44 87 LEU A CA 1
ATOM 669 C C . LEU A 1 87 ? -4.388 -4.173 10.402 1.00 83.44 87 LEU A C 1
ATOM 671 O O . LEU A 1 87 ? -5.607 -4.037 10.299 1.00 83.44 87 LEU A O 1
ATOM 675 N N . LEU A 1 88 ? -3.793 -5.362 10.476 1.00 80.62 88 LEU A N 1
ATOM 676 C CA . LEU A 1 88 ? -4.439 -6.667 10.396 1.00 80.62 88 LEU A CA 1
ATOM 677 C C . LEU A 1 88 ? -4.153 -7.495 11.666 1.00 80.62 88 LEU A C 1
ATOM 679 O O . LEU A 1 88 ? -3.674 -8.626 11.557 1.00 80.62 88 LEU A O 1
ATOM 683 N N . PRO A 1 89 ? -4.481 -6.997 12.878 1.00 63.75 89 PRO A N 1
ATOM 684 C CA . PRO A 1 89 ? -4.140 -7.673 14.137 1.00 63.75 89 PRO A CA 1
ATOM 685 C C . PRO A 1 89 ? -4.823 -9.041 14.325 1.00 63.75 89 PRO A C 1
ATOM 687 O O . PRO A 1 89 ? -4.492 -9.767 15.256 1.00 63.75 89 PRO A O 1
ATOM 690 N N . ASN A 1 90 ? -5.749 -9.417 13.434 1.00 54.06 90 ASN A N 1
ATOM 691 C CA . ASN A 1 90 ? -6.465 -10.694 13.463 1.00 54.06 90 ASN A CA 1
ATOM 692 C C . ASN A 1 90 ? -5.971 -11.714 12.426 1.00 54.06 90 ASN A C 1
ATOM 694 O O . ASN A 1 90 ? -6.565 -12.785 12.319 1.00 54.06 90 ASN A O 1
ATOM 698 N N . ASN A 1 91 ? -4.900 -11.436 11.675 1.00 50.00 91 ASN A N 1
ATOM 699 C CA . ASN A 1 91 ? -4.293 -12.452 10.815 1.00 50.00 91 ASN A CA 1
ATOM 700 C C . ASN A 1 91 ? -3.252 -13.271 11.590 1.00 50.00 91 ASN A C 1
ATOM 702 O O . ASN A 1 91 ? -2.090 -13.379 11.196 1.00 50.00 91 ASN A O 1
ATOM 706 N N . SER A 1 92 ? -3.688 -13.880 12.697 1.00 40.12 92 SER A N 1
ATOM 707 C CA . SER A 1 92 ? -3.078 -15.127 13.152 1.00 40.12 92 SER A CA 1
ATOM 708 C C . SER A 1 92 ? -3.078 -16.102 11.963 1.00 40.12 92 SER A C 1
ATOM 710 O O . SER A 1 92 ? -4.055 -16.118 11.208 1.00 40.12 92 SER A O 1
ATOM 712 N N . PRO A 1 93 ? -2.040 -16.926 11.755 1.00 43.22 93 PRO A N 1
ATOM 713 C CA . PRO A 1 93 ? -2.042 -17.971 10.732 1.00 43.22 93 PRO A CA 1
ATOM 714 C C . PRO A 1 93 ? -3.016 -19.117 11.091 1.00 43.22 93 PRO A C 1
ATOM 716 O O . PRO A 1 93 ? -2.631 -20.276 11.171 1.00 43.22 93 PRO A O 1
ATOM 719 N N . GLU A 1 94 ? -4.297 -18.810 11.309 1.00 38.81 94 GLU A N 1
ATOM 720 C CA . GLU A 1 94 ? -5.359 -19.767 11.646 1.00 38.81 94 GLU A CA 1
ATOM 721 C C . GLU A 1 94 ? -6.388 -19.970 10.521 1.00 38.81 94 GLU A C 1
ATOM 723 O O . GLU A 1 94 ? -7.450 -20.555 10.738 1.00 38.81 94 GLU A O 1
ATOM 728 N N . THR A 1 95 ? -6.078 -19.579 9.281 1.00 37.62 95 THR A N 1
ATOM 729 C CA . THR A 1 95 ? -6.897 -19.962 8.113 1.00 37.62 95 THR A CA 1
ATOM 730 C C . THR A 1 95 ? -6.101 -20.612 6.982 1.00 37.62 95 THR A C 1
ATOM 732 O O . THR A 1 95 ? -6.479 -20.554 5.822 1.00 37.62 95 THR A O 1
ATOM 735 N N . TYR A 1 96 ? -5.098 -21.414 7.346 1.00 38.47 96 TYR A N 1
ATOM 736 C CA . TYR A 1 96 ? -4.921 -22.718 6.700 1.00 38.47 96 TYR A CA 1
ATOM 737 C C . TYR A 1 96 ? -5.506 -23.789 7.619 1.00 38.47 96 TYR A C 1
ATOM 739 O O . TYR A 1 96 ? -4.836 -24.736 8.026 1.00 38.47 96 TYR A O 1
ATOM 747 N N . LYS A 1 97 ? -6.803 -23.681 7.936 1.00 41.69 97 LYS A N 1
ATOM 748 C CA . LYS A 1 97 ? -7.566 -24.911 8.129 1.00 41.69 97 LYS A CA 1
ATOM 749 C C . LYS A 1 97 ? -7.611 -25.570 6.760 1.00 41.69 97 LYS A C 1
ATOM 751 O O . LYS A 1 97 ? -8.557 -25.383 6.002 1.00 41.69 97 LYS A O 1
ATOM 756 N N . VAL A 1 98 ? -6.564 -26.343 6.454 1.00 44.09 98 VAL A N 1
ATOM 757 C CA . VAL A 1 98 ? -6.730 -27.555 5.665 1.00 44.09 98 VAL A CA 1
ATOM 758 C C . VAL A 1 98 ? -8.014 -28.167 6.189 1.00 44.09 98 VAL A C 1
ATOM 760 O O . VAL A 1 98 ? -8.144 -28.498 7.371 1.00 44.09 98 VAL A O 1
ATOM 763 N N . SER A 1 99 ? -8.999 -28.186 5.303 1.00 48.41 99 SER A N 1
ATOM 764 C CA . SER A 1 99 ? -10.126 -29.080 5.377 1.00 48.41 99 SER A CA 1
ATOM 765 C C . SER A 1 99 ? -9.533 -30.482 5.475 1.00 48.41 99 SER A C 1
ATOM 767 O O . SER A 1 99 ? -9.302 -31.149 4.474 1.00 48.41 99 SER A O 1
ATOM 769 N N . SER A 1 100 ? -9.172 -30.895 6.688 1.00 41.53 100 SER A N 1
ATOM 770 C CA . SER A 1 100 ? -8.965 -32.292 7.001 1.00 41.53 100 SER A CA 1
ATOM 771 C C . SER A 1 100 ? -10.368 -32.875 6.953 1.00 41.53 100 SER A C 1
ATOM 773 O O . SER A 1 100 ? -11.198 -32.492 7.789 1.00 41.53 100 SER A O 1
ATOM 775 N N . PRO A 1 101 ? -10.694 -33.737 5.975 1.00 46.75 101 PRO A N 1
ATOM 776 C CA . PRO A 1 101 ? -11.971 -34.417 6.002 1.00 46.75 101 PRO A CA 1
ATOM 777 C C . PRO A 1 101 ? -12.072 -35.123 7.354 1.00 46.75 101 PRO A C 1
ATOM 779 O O . PRO A 1 101 ? -11.144 -35.817 7.776 1.00 46.75 101 PRO A O 1
ATOM 782 N N . LYS A 1 102 ? -13.189 -34.906 8.058 1.00 50.81 102 LYS A N 1
ATOM 783 C CA . LYS A 1 102 ? -13.601 -35.755 9.178 1.00 50.81 102 LYS A CA 1
ATOM 784 C C . LYS A 1 102 ? -13.542 -37.192 8.669 1.00 50.81 102 LYS A C 1
ATOM 786 O O . LYS A 1 102 ? -14.455 -37.617 7.970 1.00 50.81 102 LYS A O 1
ATOM 791 N N . ILE A 1 103 ? -12.486 -37.929 8.998 1.00 59.06 103 ILE A N 1
ATOM 792 C CA . ILE A 1 103 ? -12.488 -39.379 8.849 1.00 59.06 103 ILE A CA 1
ATOM 793 C C . ILE A 1 103 ? -13.512 -39.859 9.883 1.00 59.06 103 ILE A C 1
ATOM 795 O O . ILE A 1 103 ? -13.291 -39.645 11.082 1.00 59.06 103 ILE A O 1
ATOM 799 N N . PRO A 1 104 ? -14.664 -40.428 9.482 1.00 50.56 104 PRO A N 1
ATOM 800 C CA . PRO A 1 104 ? -15.566 -41.017 10.449 1.00 50.56 104 PRO A CA 1
ATOM 801 C C . PRO A 1 104 ? -14.816 -42.151 11.141 1.00 50.56 104 PRO A C 1
ATOM 803 O O . PRO A 1 104 ? -14.301 -43.071 10.507 1.00 50.56 104 PRO A O 1
ATOM 806 N N . ARG A 1 105 ? -14.730 -42.038 12.465 1.00 57.44 105 ARG A N 1
ATOM 807 C CA . ARG A 1 105 ? -14.178 -43.049 13.355 1.00 57.44 105 ARG A CA 1
ATOM 808 C C . ARG A 1 105 ? -15.065 -44.290 13.223 1.00 57.44 105 ARG A C 1
ATOM 810 O O . ARG A 1 105 ? -16.100 -44.384 13.879 1.00 57.44 105 ARG A O 1
ATOM 817 N N . LEU A 1 106 ? -14.702 -45.203 12.322 1.00 58.53 106 LEU A N 1
ATOM 818 C CA . LEU A 1 106 ? -15.332 -46.513 12.230 1.00 58.53 106 LEU A CA 1
ATOM 819 C C . LEU A 1 106 ? -14.941 -47.287 13.486 1.00 58.53 106 LEU A C 1
ATOM 821 O O . LEU A 1 106 ? -13.873 -47.883 13.577 1.00 58.53 106 LEU A O 1
ATOM 825 N N . PHE A 1 107 ? -15.820 -47.235 14.482 1.00 58.03 107 PHE A N 1
ATOM 826 C CA . PHE A 1 107 ? -15.929 -48.307 15.451 1.00 58.03 107 PHE A CA 1
ATOM 827 C C . PHE A 1 107 ? -16.359 -49.561 14.699 1.00 58.03 107 PHE A C 1
ATOM 829 O O . PHE A 1 107 ? -17.448 -49.582 14.123 1.00 58.03 107 PHE A O 1
ATOM 836 N N . ARG A 1 108 ? -15.558 -50.623 14.763 1.00 47.81 108 ARG A N 1
ATOM 837 C CA . ARG A 1 108 ? -16.130 -51.964 14.753 1.00 47.81 108 ARG A CA 1
ATOM 838 C C . ARG A 1 108 ? -15.243 -52.949 15.515 1.00 47.81 108 ARG A C 1
ATOM 840 O O . ARG A 1 108 ? -14.118 -53.194 15.105 1.00 47.81 108 ARG A O 1
ATOM 847 N N . THR A 1 109 ? -15.806 -53.353 16.656 1.00 66.06 109 THR A N 1
ATOM 848 C CA . THR A 1 109 ? -15.728 -54.627 17.403 1.00 66.06 109 THR A CA 1
ATOM 849 C C . THR A 1 109 ? -14.606 -55.598 17.081 1.00 66.06 109 THR A C 1
ATOM 851 O O . THR A 1 109 ? -14.586 -56.076 15.924 1.00 66.06 109 THR A O 1
#